Protein AF-A0A497EYC4-F1 (afdb_monomer_lite)

Secondary structure (DSSP, 8-state):
-----HHHHHHHHHHHHHHHHHHHHHHHHHS-TTSHHHHHHHHHHHHHHHHHHHHHHHHHHHHHT-

Radius of gyration: 15.14 Å; chains: 1; bounding box: 44×13×37 Å

pLDDT: mean 94.45, std 8.86, range [46.47, 98.62]

Foldseek 3Di:
DDPDDPLNVLVVQLVVLVVVLVVLVVVLVPDDPPDPVNVVSVVSSVVSVVSNVVSVVVNVVVVVVD

Organism: NCBI:txid2056631

Structure (mmCIF, N/CA/C/O backbone):
data_AF-A0A497EYC4-F1
#
_entry.id   AF-A0A497EYC4-F1
#
loop_
_atom_site.group_PDB
_atom_site.id
_atom_site.type_symbol
_atom_site.label_atom_id
_atom_site.label_alt_id
_atom_site.label_comp_id
_atom_site.label_asym_id
_atom_site.label_entity_id
_atom_site.label_seq_id
_atom_site.pdbx_PDB_ins_code
_atom_site.Cartn_x
_atom_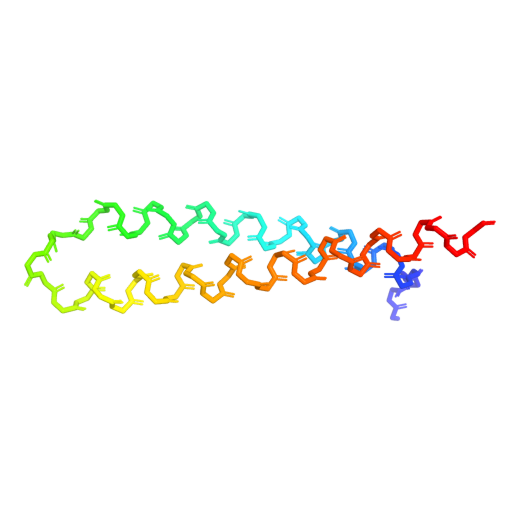site.Cartn_y
_atom_site.Cartn_z
_atom_site.occupancy
_atom_site.B_iso_or_equiv
_atom_site.auth_seq_id
_atom_site.auth_comp_id
_atom_site.auth_asym_id
_atom_site.auth_atom_id
_atom_site.pdbx_PDB_model_num
ATOM 1 N N . MET A 1 1 ? -25.496 7.712 2.212 1.00 46.47 1 MET A N 1
ATOM 2 C CA . MET A 1 1 ? -24.066 7.669 2.593 1.00 46.47 1 MET A CA 1
ATOM 3 C C . MET A 1 1 ? -23.848 6.351 3.305 1.00 46.47 1 MET A C 1
ATOM 5 O O . MET A 1 1 ? -24.665 6.029 4.154 1.00 46.47 1 MET A O 1
ATOM 9 N N . SER A 1 2 ? -22.867 5.546 2.899 1.00 56.81 2 SER A N 1
ATOM 10 C CA . SER A 1 2 ? -22.696 4.202 3.462 1.00 56.81 2 SER A CA 1
ATOM 11 C C . SER A 1 2 ? -22.384 4.264 4.962 1.00 56.81 2 SER A C 1
ATOM 13 O O . SER A 1 2 ? -21.468 4.980 5.371 1.00 56.81 2 SER A O 1
ATOM 15 N N . ASN A 1 3 ? -23.163 3.530 5.762 1.00 79.75 3 ASN A N 1
ATOM 16 C CA . ASN A 1 3 ? -23.084 3.458 7.226 1.00 79.75 3 ASN A CA 1
ATOM 17 C C . ASN A 1 3 ? -21.892 2.605 7.699 1.00 79.75 3 ASN A C 1
ATOM 19 O O . ASN A 1 3 ? -22.082 1.642 8.428 1.00 79.75 3 ASN A O 1
ATOM 23 N N . TYR A 1 4 ? -20.672 2.928 7.270 1.00 87.25 4 TYR A N 1
ATOM 24 C CA . TYR A 1 4 ? -19.483 2.238 7.775 1.00 87.25 4 TYR A CA 1
ATOM 25 C C . TYR A 1 4 ? -19.043 2.826 9.118 1.00 87.25 4 TYR A C 1
ATOM 27 O O . TYR A 1 4 ? -18.928 4.055 9.263 1.00 87.25 4 TYR A O 1
ATOM 35 N N . THR A 1 5 ? -18.750 1.949 10.072 1.00 93.12 5 THR A N 1
ATOM 36 C CA . THR A 1 5 ? -18.077 2.279 11.330 1.00 93.12 5 THR A CA 1
ATOM 37 C C . THR A 1 5 ? -16.664 2.812 11.064 1.00 93.12 5 THR A C 1
ATOM 39 O O . THR A 1 5 ? -16.123 2.697 9.961 1.00 93.12 5 THR A O 1
ATOM 42 N N . VAL A 1 6 ? -16.053 3.456 12.063 1.00 92.56 6 VAL A N 1
ATOM 43 C CA . VAL A 1 6 ? -14.656 3.915 11.947 1.00 92.56 6 VAL A CA 1
ATOM 44 C C . VAL A 1 6 ? -13.718 2.726 11.724 1.00 92.56 6 VAL A C 1
ATOM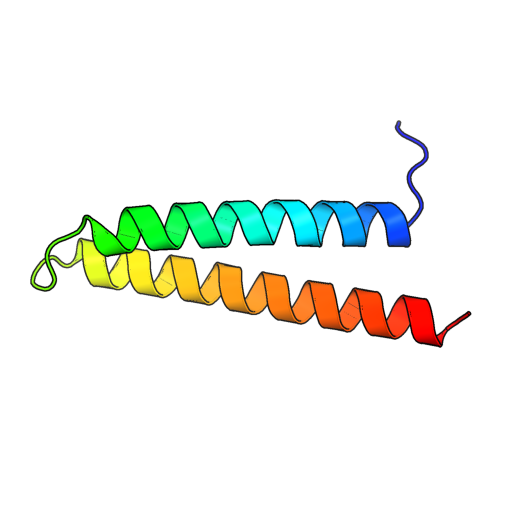 46 O O . VAL A 1 6 ? -12.837 2.807 10.877 1.00 92.56 6 VAL A O 1
ATOM 49 N N . GLU A 1 7 ? -13.962 1.612 12.410 1.00 92.81 7 GLU A N 1
ATOM 50 C CA . GLU A 1 7 ? -13.189 0.376 12.274 1.00 92.81 7 GLU A CA 1
ATOM 51 C C . GLU A 1 7 ? -13.250 -0.192 10.852 1.00 92.81 7 GLU A C 1
ATOM 53 O O . GLU A 1 7 ? -12.207 -0.393 10.237 1.00 92.81 7 GLU A O 1
ATOM 58 N N . GLU A 1 8 ? -14.448 -0.335 10.276 1.00 94.12 8 GLU A N 1
ATOM 59 C CA . GLU A 1 8 ? -14.614 -0.813 8.893 1.00 94.12 8 GLU A CA 1
ATOM 60 C C . GLU A 1 8 ? -13.919 0.110 7.877 1.00 94.12 8 GLU A C 1
ATOM 62 O O . GLU A 1 8 ? -13.363 -0.350 6.879 1.00 94.12 8 GLU A O 1
ATOM 67 N N . LYS A 1 9 ? -13.909 1.428 8.126 1.00 95.38 9 LYS A N 1
ATOM 68 C CA . LYS A 1 9 ? -13.180 2.390 7.280 1.00 95.38 9 LYS A CA 1
ATOM 69 C C . LYS A 1 9 ? -11.668 2.206 7.385 1.00 95.38 9 LYS A C 1
ATOM 71 O O . LYS A 1 9 ? -10.988 2.289 6.363 1.00 95.38 9 LYS A O 1
ATOM 76 N N . VAL A 1 10 ? -11.145 1.970 8.588 1.00 96.56 10 VAL A N 1
ATOM 77 C CA . VAL A 1 10 ? -9.713 1.720 8.814 1.00 96.56 10 VAL A CA 1
ATOM 78 C C . VAL A 1 10 ? -9.300 0.386 8.196 1.00 96.56 10 VAL A C 1
ATOM 80 O O . VAL A 1 10 ? -8.276 0.323 7.522 1.00 96.56 10 VAL A O 1
ATOM 83 N N . GLU A 1 11 ? -10.114 -0.660 8.329 1.00 96.00 11 GLU A N 1
ATOM 84 C CA . GLU A 1 11 ? -9.856 -1.956 7.699 1.00 96.00 11 GLU A CA 1
ATOM 85 C C . GLU A 1 11 ? -9.824 -1.844 6.167 1.00 96.00 11 GLU A C 1
ATOM 87 O O . GLU A 1 11 ? -8.877 -2.303 5.520 1.00 96.00 11 GLU A O 1
ATOM 92 N N . ALA A 1 12 ? -10.806 -1.151 5.581 1.00 96.75 12 ALA A N 1
ATOM 93 C CA . ALA A 1 12 ? -10.820 -0.868 4.151 1.00 96.75 12 ALA A CA 1
ATOM 94 C C . ALA A 1 12 ? -9.588 -0.055 3.713 1.00 96.75 12 ALA A C 1
ATOM 96 O O . ALA A 1 12 ? -8.997 -0.343 2.669 1.00 96.75 12 ALA A O 1
ATOM 97 N N . LEU A 1 13 ? -9.167 0.930 4.514 1.00 97.56 13 LEU A N 1
ATOM 98 C CA . LEU A 1 13 ? -7.974 1.733 4.249 1.00 97.56 13 LEU A CA 1
ATOM 99 C C . LEU A 1 13 ? -6.696 0.882 4.264 1.00 97.56 13 LEU A C 1
ATOM 101 O O . LEU A 1 13 ? -5.903 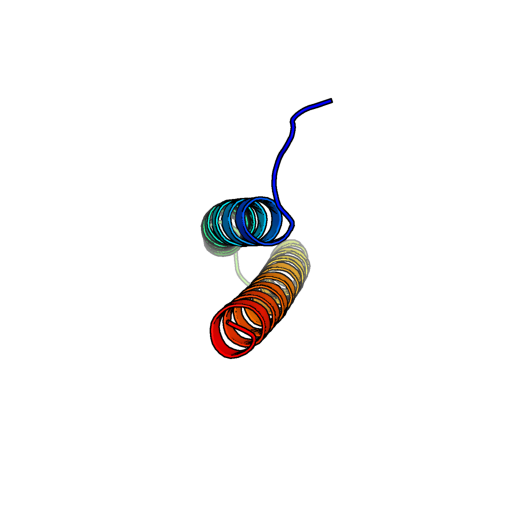0.971 3.328 1.00 97.56 13 LEU A O 1
ATOM 105 N N . VAL A 1 14 ? -6.518 0.019 5.268 1.00 98.12 14 VAL A N 1
ATOM 106 C CA . VAL A 1 14 ? -5.387 -0.921 5.350 1.00 98.12 14 VAL A CA 1
ATOM 107 C C . VAL A 1 14 ? -5.347 -1.822 4.114 1.00 98.12 14 VAL A C 1
ATOM 109 O O . VAL A 1 14 ? -4.291 -1.993 3.501 1.00 98.12 14 VAL A O 1
ATOM 112 N N . LEU A 1 15 ? -6.496 -2.357 3.692 1.00 98.06 15 LEU A N 1
ATOM 113 C CA . LEU A 1 15 ? -6.586 -3.211 2.507 1.00 98.06 15 LEU A CA 1
ATOM 114 C C . LEU A 1 15 ? -6.212 -2.462 1.217 1.00 98.06 15 LEU A C 1
ATOM 116 O O . LEU A 1 15 ? -5.490 -3.001 0.375 1.00 98.06 15 LEU A O 1
ATOM 120 N N . LEU A 1 16 ? -6.662 -1.216 1.059 1.00 98.44 16 LEU A N 1
ATOM 121 C CA . LEU A 1 16 ? -6.303 -0.374 -0.085 1.00 98.44 16 LEU A CA 1
ATOM 122 C C . LEU A 1 16 ? -4.811 -0.023 -0.094 1.00 98.44 16 LEU A C 1
ATOM 124 O O . LEU A 1 16 ? -4.174 -0.104 -1.144 1.00 98.44 16 LEU A O 1
ATOM 128 N N . LEU A 1 17 ? -4.238 0.320 1.061 1.00 98.56 17 LEU A N 1
ATOM 129 C CA . LEU A 1 17 ? -2.822 0.665 1.183 1.00 98.56 17 LEU A CA 1
ATOM 130 C C . LEU A 1 17 ? -1.908 -0.535 0.921 1.00 98.56 17 LEU A C 1
ATOM 132 O O . LEU A 1 17 ? -0.874 -0.369 0.279 1.00 98.56 17 LEU A O 1
ATOM 136 N N . ARG A 1 18 ? -2.308 -1.751 1.316 1.00 98.50 18 ARG A N 1
ATOM 137 C CA . ARG A 1 18 ? -1.593 -2.990 0.957 1.00 98.50 18 ARG A CA 1
ATOM 138 C C . ARG A 1 18 ? -1.541 -3.201 -0.555 1.00 98.50 18 ARG A C 1
ATOM 140 O O . ARG A 1 18 ? -0.463 -3.429 -1.096 1.00 98.50 18 ARG A O 1
ATOM 147 N N . LYS A 1 19 ? -2.674 -3.039 -1.246 1.00 98.56 19 LYS A N 1
ATOM 148 C CA . LYS A 1 19 ? -2.732 -3.119 -2.718 1.00 98.56 19 LYS A CA 1
ATOM 149 C C . LYS A 1 19 ? -1.900 -2.024 -3.386 1.00 98.56 19 LYS A C 1
ATOM 151 O O . LYS A 1 19 ? -1.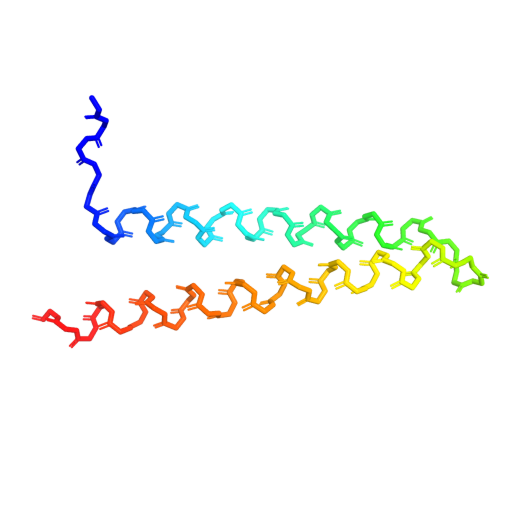205 -2.279 -4.365 1.00 98.56 19 LYS A O 1
ATOM 156 N N . ALA A 1 20 ? -1.949 -0.803 -2.854 1.00 98.50 20 ALA A N 1
ATOM 157 C CA . ALA A 1 20 ? -1.145 0.305 -3.359 1.00 98.50 20 ALA A CA 1
ATOM 158 C C . ALA A 1 20 ? 0.359 0.046 -3.176 1.00 98.50 20 ALA A C 1
ATOM 160 O O . ALA A 1 20 ? 1.143 0.364 -4.068 1.00 98.50 20 ALA A O 1
ATOM 161 N N . LEU A 1 21 ? 0.759 -0.552 -2.051 1.00 98.62 21 LEU A N 1
ATOM 162 C CA . LEU A 1 21 ? 2.149 -0.897 -1.765 1.00 98.62 21 LEU A CA 1
ATOM 163 C C . LEU A 1 21 ? 2.672 -1.975 -2.718 1.00 98.62 21 LEU A C 1
ATOM 165 O O . LEU A 1 21 ? 3.781 -1.851 -3.240 1.00 98.62 21 LEU A O 1
ATOM 169 N N . GLU A 1 22 ? 1.869 -3.006 -2.973 1.00 98.50 22 GLU A N 1
ATOM 170 C CA . GLU A 1 22 ? 2.174 -4.053 -3.950 1.00 98.50 22 GLU A CA 1
ATOM 171 C C . GLU A 1 22 ? 2.376 -3.449 -5.347 1.00 98.50 22 GLU A C 1
ATOM 173 O O . GLU A 1 22 ? 3.451 -3.587 -5.933 1.00 98.50 22 GLU A O 1
ATOM 178 N N . ALA A 1 23 ? 1.411 -2.656 -5.825 1.00 98.31 23 ALA A N 1
ATOM 179 C CA . ALA A 1 23 ? 1.506 -1.987 -7.121 1.00 98.31 23 ALA A CA 1
ATOM 180 C C . ALA A 1 23 ? 2.722 -1.044 -7.213 1.00 98.31 23 ALA A C 1
ATOM 182 O O . ALA A 1 23 ? 3.439 -1.040 -8.215 1.00 98.31 23 ALA A O 1
ATOM 183 N N . ALA A 1 24 ? 3.000 -0.263 -6.164 1.00 98.19 24 ALA A N 1
ATOM 184 C CA . ALA A 1 24 ? 4.166 0.618 -6.119 1.00 98.19 24 ALA A CA 1
ATOM 185 C C . ALA A 1 24 ? 5.487 -0.166 -6.154 1.00 98.19 24 ALA A 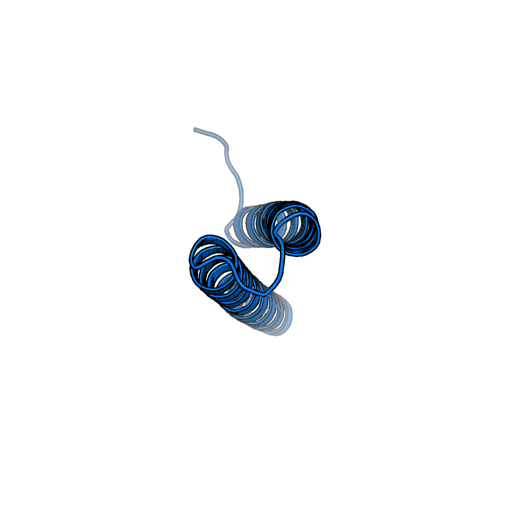C 1
ATOM 187 O O . ALA A 1 24 ? 6.437 0.268 -6.807 1.00 98.19 24 ALA A O 1
ATOM 188 N N . SER A 1 25 ? 5.540 -1.328 -5.499 1.00 98.00 25 SER A N 1
ATOM 189 C CA . SER A 1 25 ? 6.705 -2.218 -5.508 1.00 98.00 25 SER A CA 1
ATOM 190 C C . SER A 1 25 ? 6.952 -2.807 -6.895 1.00 98.00 25 SER A C 1
ATOM 192 O O . SER A 1 25 ? 8.090 -2.804 -7.365 1.00 98.00 25 SER A O 1
ATOM 194 N N . GLU A 1 26 ? 5.898 -3.252 -7.585 1.00 98.25 26 GLU A N 1
ATOM 195 C CA . GLU A 1 26 ? 5.998 -3.740 -8.964 1.00 98.25 26 GLU A CA 1
ATOM 196 C C . GLU A 1 26 ? 6.482 -2.653 -9.928 1.00 98.25 26 GLU A C 1
ATOM 198 O O . GLU A 1 26 ? 7.366 -2.897 -10.754 1.00 98.25 26 GLU A O 1
ATOM 203 N N . VAL A 1 27 ? 5.925 -1.442 -9.819 1.00 96.94 27 VAL A N 1
ATOM 204 C CA . VAL A 1 27 ? 6.341 -0.295 -10.636 1.00 96.94 27 VAL A CA 1
ATOM 205 C C . VAL A 1 27 ? 7.801 0.048 -10.362 1.00 96.94 27 VAL A C 1
ATOM 207 O O . VAL A 1 27 ? 8.583 0.166 -11.304 1.00 96.94 27 VAL A O 1
ATOM 210 N N . GLU A 1 28 ? 8.197 0.165 -9.090 1.00 97.75 28 GLU A N 1
ATOM 211 C CA . GLU A 1 28 ? 9.585 0.433 -8.720 1.00 97.75 28 GLU A CA 1
ATOM 212 C C . GLU A 1 28 ? 10.513 -0.638 -9.304 1.00 97.75 28 GLU A C 1
ATOM 214 O O . GLU A 1 28 ? 11.538 -0.288 -9.889 1.00 97.75 28 GLU A O 1
ATOM 219 N N . ALA A 1 29 ? 10.172 -1.925 -9.188 1.00 97.50 29 ALA A N 1
ATOM 220 C CA . ALA A 1 29 ? 10.997 -3.039 -9.658 1.00 97.50 29 ALA A CA 1
ATOM 221 C C . ALA A 1 29 ? 11.265 -3.003 -11.172 1.00 97.50 29 ALA A C 1
ATOM 223 O O . ALA A 1 29 ? 12.358 -3.370 -11.602 1.00 97.50 29 ALA A O 1
ATOM 224 N N . ARG A 1 30 ? 10.312 -2.509 -11.972 1.00 97.62 30 ARG A N 1
ATOM 225 C CA . ARG A 1 30 ? 10.442 -2.406 -13.436 1.00 97.62 30 ARG A CA 1
ATOM 226 C C . ARG A 1 30 ? 11.299 -1.229 -13.903 1.00 97.62 30 ARG A C 1
ATOM 228 O O . ARG A 1 30 ? 11.705 -1.205 -15.062 1.00 97.62 30 ARG A O 1
ATOM 235 N N . ILE A 1 31 ? 11.578 -0.254 -13.036 1.00 96.81 31 ILE A N 1
ATOM 236 C CA . ILE A 1 31 ? 12.386 0.914 -13.398 1.00 96.81 31 ILE A CA 1
ATOM 237 C C . ILE A 1 31 ? 13.883 0.589 -13.218 1.00 96.81 31 ILE A C 1
ATOM 239 O O . ILE A 1 31 ? 14.292 0.184 -12.119 1.00 96.81 31 ILE A O 1
ATOM 243 N N . PRO A 1 32 ? 14.725 0.803 -14.251 1.00 96.56 32 PRO A N 1
ATOM 244 C CA . PRO A 1 32 ? 16.175 0.667 -14.138 1.00 96.56 32 PRO A CA 1
ATOM 245 C C . PRO A 1 32 ? 16.771 1.567 -13.048 1.00 96.56 32 PRO A C 1
ATOM 247 O O . PRO A 1 32 ? 16.372 2.721 -12.885 1.00 96.56 32 PRO A O 1
ATOM 250 N N . TYR A 1 33 ? 17.764 1.057 -12.317 1.00 93.19 33 TYR A N 1
ATOM 251 C CA . TYR A 1 33 ? 18.298 1.709 -11.112 1.00 93.19 33 TYR A CA 1
ATOM 252 C C . TYR A 1 33 ? 18.931 3.089 -11.360 1.00 93.19 33 TYR A C 1
ATOM 254 O O . TYR A 1 33 ? 18.934 3.927 -10.465 1.00 93.19 33 TYR A O 1
ATOM 262 N N . TYR A 1 34 ? 19.462 3.328 -12.559 1.00 90.75 34 TYR A N 1
ATOM 263 C CA . TYR A 1 34 ? 20.141 4.573 -12.927 1.00 90.75 34 TYR A CA 1
ATOM 264 C C . TYR A 1 34 ? 19.173 5.688 -13.352 1.00 90.75 34 TYR A C 1
ATOM 266 O O . TYR A 1 34 ? 19.602 6.807 -13.623 1.00 90.75 34 TYR A O 1
ATOM 274 N N . MET A 1 35 ? 17.870 5.406 -13.450 1.00 96.06 35 MET A N 1
ATOM 275 C CA . MET A 1 35 ? 16.882 6.405 -13.844 1.00 96.06 35 MET A CA 1
ATOM 276 C C . MET A 1 35 ? 16.391 7.198 -12.635 1.00 96.06 35 MET A C 1
ATOM 278 O O . MET A 1 35 ? 15.982 6.620 -11.633 1.00 96.06 35 MET A O 1
ATOM 282 N N . ASN A 1 36 ? 16.282 8.522 -12.772 1.00 95.56 36 ASN A N 1
ATOM 283 C CA . ASN A 1 36 ? 15.693 9.385 -11.737 1.00 95.56 36 ASN A CA 1
ATOM 284 C C . ASN A 1 36 ? 14.276 8.942 -11.331 1.00 95.56 36 ASN A C 1
ATOM 286 O O . ASN A 1 36 ? 13.904 9.047 -10.163 1.00 95.56 36 ASN A O 1
ATOM 290 N N . ALA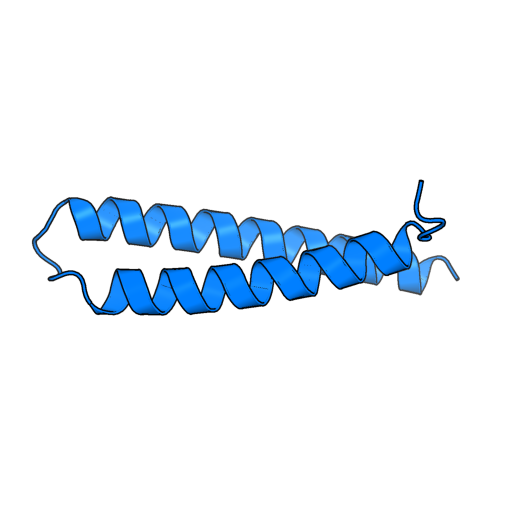 A 1 37 ? 13.508 8.384 -12.274 1.00 96.69 37 ALA A N 1
ATOM 291 C CA . ALA A 1 37 ? 12.199 7.785 -12.017 1.00 96.69 37 ALA A CA 1
ATOM 292 C C . ALA A 1 37 ? 12.237 6.713 -10.909 1.00 96.69 37 ALA A C 1
ATOM 294 O O . ALA A 1 37 ? 11.281 6.610 -10.143 1.00 96.69 37 ALA A O 1
ATOM 295 N N . LYS A 1 38 ? 13.350 5.973 -10.758 1.00 97.25 38 LYS A N 1
ATOM 296 C CA . LYS A 1 38 ? 13.536 4.977 -9.693 1.00 97.25 38 LYS A CA 1
ATOM 297 C C . LYS A 1 38 ? 13.484 5.628 -8.321 1.00 97.25 38 LYS A C 1
ATOM 299 O O . LYS A 1 38 ? 12.793 5.141 -7.434 1.00 97.25 38 LYS A O 1
ATOM 304 N N . THR A 1 39 ? 14.177 6.751 -8.159 1.00 97.00 39 THR A N 1
ATOM 305 C CA . THR A 1 39 ? 14.215 7.501 -6.900 1.00 97.00 39 THR A CA 1
ATOM 306 C C . THR A 1 39 ? 12.825 8.002 -6.522 1.00 97.00 39 THR A C 1
ATOM 308 O O . THR A 1 39 ? 12.428 7.894 -5.363 1.00 97.00 39 THR A O 1
ATOM 311 N N . TYR A 1 40 ? 12.055 8.508 -7.489 1.00 97.44 40 TYR A N 1
ATOM 312 C CA . TYR A 1 40 ? 10.678 8.943 -7.242 1.00 97.44 40 TYR A CA 1
ATOM 313 C C . TYR A 1 40 ? 9.754 7.771 -6.895 1.00 97.44 40 TYR A C 1
ATOM 315 O O . TYR A 1 40 ? 9.003 7.871 -5.927 1.00 97.44 40 TYR A O 1
ATOM 323 N N . ALA A 1 41 ? 9.853 6.646 -7.611 1.00 97.62 41 ALA A N 1
ATOM 324 C CA . ALA A 1 41 ? 9.082 5.440 -7.312 1.00 97.62 41 ALA A CA 1
ATOM 325 C C . ALA A 1 41 ? 9.405 4.884 -5.915 1.00 97.62 41 ALA A C 1
ATOM 327 O O . ALA A 1 41 ? 8.496 4.571 -5.152 1.00 97.62 41 ALA A O 1
ATOM 328 N N . SER A 1 42 ? 10.685 4.859 -5.535 1.00 97.75 42 SER A N 1
ATOM 329 C CA . SER A 1 42 ? 11.124 4.437 -4.202 1.00 97.75 42 SER A CA 1
ATOM 330 C C . SER A 1 42 ? 10.575 5.344 -3.096 1.00 97.75 42 SER A C 1
ATOM 332 O O . SER A 1 42 ? 10.090 4.869 -2.067 1.00 97.75 42 SER A O 1
ATOM 334 N N . ARG A 1 43 ? 10.588 6.669 -3.312 1.00 98.00 43 ARG A N 1
ATOM 335 C CA . ARG A 1 43 ? 9.991 7.635 -2.373 1.00 98.00 43 ARG A CA 1
ATOM 336 C C . ARG A 1 43 ? 8.481 7.444 -2.252 1.00 98.00 43 ARG A C 1
ATOM 338 O O . ARG A 1 43 ? 7.980 7.452 -1.132 1.00 98.00 43 ARG A O 1
ATOM 345 N N . LEU A 1 44 ? 7.778 7.233 -3.366 1.00 98.06 44 LEU A N 1
ATOM 346 C CA . LEU A 1 44 ? 6.340 6.959 -3.361 1.00 98.06 44 LEU A CA 1
ATOM 347 C C . LEU A 1 44 ? 6.024 5.676 -2.586 1.00 98.06 44 LEU A C 1
ATOM 349 O O . LEU A 1 44 ? 5.145 5.691 -1.728 1.00 98.06 44 LEU A O 1
ATOM 353 N N . LYS A 1 45 ? 6.780 4.598 -2.826 1.00 98.38 45 LYS A N 1
ATOM 354 C CA . LYS A 1 45 ? 6.625 3.343 -2.087 1.00 98.38 45 LYS A CA 1
ATOM 355 C C . LYS A 1 45 ? 6.752 3.567 -0.580 1.00 98.38 45 LYS A C 1
ATOM 357 O O . LYS A 1 45 ? 5.848 3.197 0.159 1.00 98.38 45 LYS A O 1
ATOM 362 N N . ARG A 1 46 ? 7.801 4.270 -0.135 1.00 98.50 46 ARG A N 1
ATOM 363 C CA . ARG A 1 46 ? 8.003 4.603 1.289 1.00 98.50 46 ARG A CA 1
ATOM 364 C C . ARG A 1 46 ? 6.855 5.412 1.892 1.00 98.50 46 ARG A C 1
ATOM 366 O O . ARG A 1 46 ? 6.508 5.213 3.050 1.00 98.50 46 ARG A O 1
ATOM 373 N N . MET A 1 47 ? 6.258 6.335 1.134 1.00 98.62 47 MET A N 1
ATOM 374 C CA . MET A 1 47 ? 5.091 7.089 1.610 1.00 98.62 47 MET A CA 1
ATOM 375 C C . MET A 1 47 ? 3.889 6.170 1.852 1.00 98.62 47 MET A C 1
ATOM 377 O O . MET A 1 47 ? 3.202 6.326 2.859 1.00 98.62 47 MET A O 1
ATOM 381 N N . ILE A 1 48 ? 3.664 5.199 0.964 1.00 98.62 48 ILE A N 1
ATOM 382 C CA . ILE A 1 48 ? 2.588 4.212 1.106 1.00 98.62 48 ILE A CA 1
ATOM 383 C C . ILE A 1 48 ? 2.877 3.258 2.274 1.00 98.62 48 ILE A C 1
ATOM 385 O O . ILE A 1 48 ? 1.977 3.003 3.068 1.00 98.62 48 ILE A O 1
ATOM 389 N N . GLU A 1 49 ? 4.122 2.790 2.433 1.00 98.50 49 GLU A N 1
ATOM 390 C CA . GLU A 1 49 ? 4.553 1.975 3.585 1.00 98.50 49 GLU A CA 1
ATOM 391 C C . GLU A 1 49 ? 4.271 2.689 4.912 1.00 98.50 49 GLU A C 1
ATOM 393 O O . GLU A 1 49 ? 3.687 2.104 5.824 1.00 98.50 49 GLU A O 1
ATOM 398 N N . ASN A 1 50 ? 4.626 3.973 5.006 1.00 98.56 50 ASN A N 1
ATOM 399 C CA . ASN A 1 50 ? 4.371 4.773 6.202 1.00 98.56 50 ASN A CA 1
ATOM 400 C C . ASN A 1 50 ? 2.871 4.943 6.469 1.00 98.56 50 ASN A C 1
ATOM 402 O O . ASN A 1 50 ? 2.434 4.799 7.608 1.00 98.56 50 ASN A O 1
ATOM 406 N N . ALA A 1 51 ? 2.074 5.223 5.434 1.00 98.50 51 ALA A N 1
ATOM 407 C CA . ALA A 1 51 ? 0.624 5.340 5.574 1.00 98.50 51 ALA A CA 1
ATOM 408 C C . ALA A 1 51 ? -0.015 4.018 6.029 1.00 98.50 51 ALA A C 1
ATOM 410 O O . ALA A 1 51 ? -0.915 4.028 6.871 1.00 98.50 51 ALA A O 1
ATOM 411 N N . LEU A 1 52 ? 0.459 2.886 5.497 1.00 98.50 52 LEU A N 1
ATOM 412 C CA . LEU A 1 52 ? 0.002 1.557 5.895 1.00 98.50 52 LEU A CA 1
ATOM 413 C C . LEU A 1 52 ? 0.315 1.299 7.368 1.00 98.50 52 LEU A C 1
ATOM 415 O O . LEU A 1 52 ? -0.587 0.937 8.114 1.00 98.50 52 LEU A O 1
ATOM 419 N N . LYS A 1 53 ? 1.556 1.563 7.793 1.00 98.38 53 LYS A N 1
ATOM 420 C CA . LYS A 1 53 ? 1.978 1.399 9.187 1.00 98.38 53 LYS A CA 1
ATOM 421 C C . LYS A 1 53 ? 1.104 2.209 10.150 1.00 98.38 53 LYS A C 1
ATOM 423 O O . LYS A 1 53 ? 0.579 1.642 11.098 1.00 98.38 53 LYS A O 1
ATOM 428 N N . ILE A 1 54 ? 0.891 3.496 9.867 1.00 98.38 54 ILE A N 1
ATOM 429 C CA . ILE A 1 54 ? 0.031 4.363 10.692 1.00 98.38 54 ILE A CA 1
ATOM 430 C C . ILE A 1 54 ? -1.403 3.816 10.741 1.00 98.38 54 ILE A C 1
ATOM 432 O O . ILE A 1 54 ? -2.037 3.815 11.790 1.00 98.38 54 ILE A O 1
ATOM 436 N N . SER A 1 55 ? -1.927 3.325 9.615 1.00 97.75 55 SER A N 1
ATOM 437 C CA . SER A 1 55 ? -3.287 2.773 9.565 1.00 97.75 55 SER A CA 1
ATOM 438 C C . SER A 1 55 ? -3.422 1.478 10.375 1.00 97.75 55 SER A C 1
ATOM 440 O O . SER A 1 55 ? -4.460 1.247 10.991 1.00 97.75 55 SER A O 1
ATOM 442 N N . GLU A 1 56 ? -2.385 0.638 10.397 1.00 97.06 56 GLU A N 1
ATOM 443 C CA . GLU A 1 56 ? -2.343 -0.569 11.228 1.00 97.06 56 GLU A CA 1
ATOM 444 C C . GLU A 1 56 ? -2.213 -0.243 12.720 1.00 97.06 56 GLU A C 1
ATOM 446 O O . GLU A 1 56 ? -2.878 -0.886 13.529 1.00 97.06 56 GLU A O 1
ATOM 451 N N . GLU A 1 57 ? -1.427 0.778 13.079 1.00 97.81 57 GLU A N 1
ATOM 452 C CA . GLU A 1 57 ? -1.343 1.301 14.450 1.00 97.81 57 GLU A CA 1
ATOM 453 C C . GLU A 1 57 ? -2.717 1.792 14.929 1.00 97.81 57 GLU A C 1
ATOM 455 O O . GLU A 1 57 ? -3.202 1.336 15.963 1.00 97.81 57 GLU A O 1
ATOM 460 N N . VAL A 1 58 ? -3.406 2.613 14.124 1.00 97.00 58 VAL A N 1
ATOM 461 C CA . VAL A 1 58 ? -4.768 3.088 14.432 1.00 97.00 58 VAL A CA 1
ATOM 462 C C . VAL A 1 58 ? -5.745 1.923 14.596 1.00 97.00 58 VAL A C 1
ATOM 464 O O . VAL A 1 58 ? -6.583 1.942 15.496 1.00 97.00 58 VAL A O 1
ATOM 467 N N . ARG A 1 59 ? -5.655 0.886 13.753 1.00 95.31 59 ARG A N 1
ATOM 468 C CA . ARG A 1 59 ? -6.503 -0.304 13.904 1.00 95.31 59 ARG A CA 1
ATOM 469 C C . ARG A 1 59 ? -6.249 -1.008 15.240 1.00 95.31 59 ARG A C 1
ATOM 471 O O . ARG A 1 59 ? -7.207 -1.347 15.925 1.00 95.31 59 ARG A O 1
ATOM 478 N N . GLY A 1 60 ? -4.983 -1.180 15.622 1.00 94.69 60 GLY A N 1
ATOM 479 C CA . GLY A 1 60 ? -4.610 -1.775 16.907 1.00 94.69 60 GLY A CA 1
ATOM 480 C C . GLY A 1 60 ? -5.119 -0.971 18.109 1.00 94.69 60 GLY A C 1
ATOM 481 O O . GLY A 1 60 ? -5.613 -1.552 19.072 1.00 94.69 60 GLY A O 1
ATOM 482 N N . GLU A 1 61 ? -5.069 0.362 18.041 1.00 95.50 61 GLU A N 1
ATOM 483 C CA . GLU A 1 61 ? -5.620 1.246 19.080 1.00 95.50 61 GLU A CA 1
ATOM 484 C C . GLU A 1 61 ? -7.146 1.114 19.213 1.00 95.50 61 GLU A C 1
ATOM 486 O O . GLU A 1 61 ? -7.678 1.118 20.327 1.00 95.50 61 GLU A O 1
ATOM 491 N N . LEU A 1 62 ? -7.858 0.955 18.090 1.00 93.69 62 LEU A N 1
ATOM 492 C CA . LEU A 1 62 ? -9.307 0.735 18.078 1.00 93.69 62 LEU A CA 1
ATOM 493 C C . LEU A 1 62 ? -9.686 -0.624 18.677 1.00 93.69 62 LEU A C 1
ATOM 495 O O . LEU A 1 62 ? -10.647 -0.703 19.439 1.00 93.69 62 LEU A O 1
ATOM 499 N N . GLU A 1 63 ? -8.934 -1.678 18.356 1.00 91.19 63 GLU A N 1
ATOM 500 C CA . GLU A 1 63 ? -9.135 -3.023 18.908 1.00 91.19 63 GLU A CA 1
ATOM 501 C C . GLU A 1 63 ? -8.883 -3.064 20.423 1.00 91.19 63 GLU A C 1
ATOM 503 O O . GLU A 1 63 ? -9.645 -3.695 21.149 1.00 91.19 63 GLU A O 1
ATOM 508 N N . ALA A 1 64 ? -7.859 -2.356 20.911 1.00 89.56 64 ALA A N 1
ATOM 509 C CA . ALA A 1 64 ? -7.524 -2.284 22.336 1.00 89.56 64 ALA A CA 1
ATOM 510 C C . ALA A 1 64 ? -8.503 -1.433 23.169 1.00 89.56 64 ALA A C 1
ATOM 512 O O . ALA A 1 64 ? -8.496 -1.513 24.395 1.00 89.56 64 ALA A O 1
ATOM 513 N N . SER A 1 65 ? -9.318 -0.603 22.513 1.00 84.81 65 SER A N 1
ATOM 514 C CA . SER A 1 65 ? -10.313 0.268 23.152 1.00 84.81 65 SER A CA 1
ATOM 515 C C . SER A 1 65 ? -11.685 -0.402 23.342 1.00 84.81 65 SER A C 1
ATOM 517 O O . SER A 1 65 ? -12.625 0.262 23.786 1.00 84.81 65 SER A O 1
ATOM 519 N N . LYS A 1 66 ? -11.814 -1.684 22.978 1.00 72.12 66 LYS A N 1
ATOM 520 C CA . LYS A 1 66 ? -13.008 -2.524 23.168 1.00 72.12 66 LYS A CA 1
ATOM 521 C C . LYS A 1 66 ? -12.922 -3.334 24.458 1.00 72.12 66 LYS A C 1
ATOM 523 O O . LYS A 1 66 ? -13.992 -3.499 25.086 1.00 72.12 66 LYS A O 1
#

Sequence (66 aa):
MSNYTVEEKVEALVLLLRKALEAASEVEARIPYYMNAKTYASRLKRMIENALKISEEVRGELEASK